Protein AF-A0A2N1IFE9-F1 (afdb_monomer_lite)

Radius of gyration: 11.51 Å; chains: 1; bounding box: 27×27×28 Å

Secondary structure (DSSP, 8-state):
---EEETTEEE--SEEEEETTEEEEEE-HHHHHHHS---SS--EEEEEETTEEEEEEEEEEEEE-TTS-EEEEEEE-

pLDDT: mean 90.45, std 7.66, range [57.19, 96.38]

Structure (mmCIF, N/CA/C/O backbone):
data_AF-A0A2N1IFE9-F1
#
_entry.id   AF-A0A2N1IFE9-F1
#
loop_
_atom_site.group_PDB
_atom_site.id
_atom_site.type_symbol
_atom_site.label_atom_id
_atom_site.label_alt_id
_atom_site.label_comp_id
_atom_site.label_asym_id
_atom_site.label_entity_id
_atom_site.label_seq_id
_atom_site.pdbx_PDB_ins_code
_atom_site.Cartn_x
_atom_site.Cartn_y
_atom_site.Cartn_z
_atom_site.occupancy
_atom_site.B_iso_or_equiv
_atom_site.auth_seq_id
_atom_site.auth_comp_id
_atom_site.auth_asym_id
_atom_site.auth_atom_id
_atom_site.pdbx_PDB_model_num
ATOM 1 N N . MET A 1 1 ? -4.671 10.850 -13.885 1.00 57.19 1 MET A N 1
ATOM 2 C CA . MET A 1 1 ? -4.704 9.982 -12.689 1.00 57.19 1 MET A CA 1
ATOM 3 C C . MET A 1 1 ? -3.426 9.169 -12.717 1.00 57.19 1 MET A C 1
ATOM 5 O O . MET A 1 1 ? -3.016 8.786 -13.805 1.00 57.19 1 MET A O 1
ATOM 9 N N . GLU A 1 2 ? -2.733 9.024 -11.592 1.00 71.31 2 GLU A N 1
ATOM 10 C CA . GLU A 1 2 ? -1.529 8.189 -11.559 1.00 71.31 2 GLU A CA 1
ATOM 11 C C . GLU A 1 2 ? -1.952 6.718 -11.586 1.00 71.31 2 GLU A C 1
ATOM 13 O O . GLU A 1 2 ? -2.773 6.307 -10.770 1.00 71.31 2 GLU A O 1
ATOM 18 N N . ASN A 1 3 ? -1.425 5.940 -12.533 1.00 85.50 3 ASN A N 1
ATOM 19 C CA . ASN A 1 3 ? -1.704 4.508 -12.616 1.00 85.50 3 ASN A CA 1
ATOM 20 C C . ASN A 1 3 ? -0.742 3.786 -11.677 1.00 85.50 3 ASN A C 1
ATOM 22 O O . ASN A 1 3 ? 0.434 3.618 -12.012 1.00 85.50 3 ASN A O 1
ATOM 26 N N . ILE A 1 4 ? -1.224 3.417 -10.496 1.00 93.69 4 ILE A N 1
ATOM 27 C CA . ILE A 1 4 ? -0.451 2.678 -9.501 1.00 93.69 4 ILE A CA 1
ATOM 28 C C . ILE A 1 4 ? -0.972 1.254 -9.482 1.00 93.69 4 ILE A C 1
ATOM 30 O O . ILE A 1 4 ? -2.174 1.035 -9.363 1.00 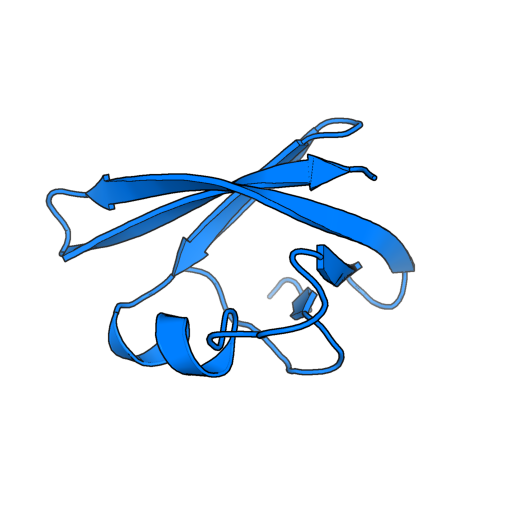93.69 4 ILE A O 1
ATOM 34 N N . GLN A 1 5 ? -0.058 0.299 -9.578 1.00 95.44 5 GLN A N 1
ATOM 35 C CA . GLN A 1 5 ? -0.358 -1.108 -9.397 1.00 95.44 5 GLN A CA 1
ATOM 36 C C . GLN A 1 5 ? 0.426 -1.660 -8.216 1.00 95.44 5 GLN A C 1
ATOM 38 O O . GLN A 1 5 ? 1.624 -1.401 -8.082 1.00 95.44 5 GLN A O 1
ATOM 43 N N . ILE A 1 6 ? -0.263 -2.425 -7.375 1.00 94.69 6 ILE A N 1
ATOM 44 C CA . ILE A 1 6 ? 0.309 -3.117 -6.220 1.00 94.69 6 ILE A CA 1
ATOM 45 C C . ILE A 1 6 ? 0.031 -4.601 -6.420 1.00 94.69 6 ILE A C 1
ATOM 47 O O . ILE A 1 6 ? -1.124 -5.005 -6.493 1.00 94.69 6 ILE A O 1
ATOM 51 N N . ASP A 1 7 ? 1.083 -5.396 -6.611 1.00 92.88 7 ASP A N 1
ATOM 52 C CA . ASP A 1 7 ? 0.992 -6.807 -7.021 1.00 92.88 7 ASP A CA 1
ATOM 53 C C . ASP A 1 7 ? 0.101 -7.044 -8.255 1.00 92.88 7 ASP A C 1
ATOM 55 O O . ASP A 1 7 ? -0.590 -8.054 -8.372 1.00 92.88 7 ASP A O 1
ATOM 59 N N . GLY A 1 8 ? 0.113 -6.096 -9.197 1.00 91.56 8 GLY A N 1
ATOM 60 C CA . GLY A 1 8 ? -0.684 -6.160 -10.426 1.00 91.56 8 GLY A CA 1
ATOM 61 C C . GLY A 1 8 ? -2.149 -5.738 -10.269 1.00 91.56 8 GLY A C 1
ATOM 62 O O . GLY A 1 8 ? -2.861 -5.685 -11.269 1.00 91.56 8 GLY A O 1
ATOM 63 N N . LEU A 1 9 ? -2.600 -5.395 -9.060 1.00 93.88 9 LEU A N 1
ATOM 64 C CA . LEU A 1 9 ? -3.908 -4.785 -8.830 1.00 93.88 9 LEU A CA 1
ATOM 65 C C . LEU A 1 9 ? -3.835 -3.283 -9.100 1.00 93.88 9 LEU A C 1
ATOM 67 O O . LEU A 1 9 ? -2.991 -2.612 -8.512 1.00 93.88 9 LEU A O 1
ATOM 71 N N . ASP A 1 10 ? -4.742 -2.743 -9.915 1.00 93.94 10 ASP A N 1
ATOM 72 C CA . ASP A 1 10 ? -4.887 -1.293 -10.072 1.00 93.94 10 ASP A CA 1
ATOM 73 C C . ASP A 1 10 ? -5.421 -0.662 -8.779 1.00 93.94 10 ASP A C 1
ATOM 75 O O . ASP A 1 10 ? -6.502 -0.998 -8.288 1.00 93.94 10 ASP A O 1
ATOM 79 N N . VAL A 1 11 ? -4.659 0.281 -8.227 1.00 92.88 11 VAL A N 1
ATOM 80 C CA . VAL A 1 11 ? -4.974 0.973 -6.978 1.00 92.88 11 VAL A CA 1
ATOM 81 C C . VAL A 1 11 ? -5.131 2.459 -7.252 1.00 92.88 11 VAL A C 1
ATOM 83 O O . VAL A 1 11 ? -4.275 3.098 -7.861 1.00 92.88 11 VAL A O 1
ATOM 86 N N . ILE A 1 12 ? -6.227 3.023 -6.751 1.00 92.00 12 ILE A N 1
ATOM 87 C CA . ILE A 1 12 ? -6.499 4.460 -6.799 1.00 92.00 12 ILE A CA 1
ATOM 88 C C . ILE A 1 12 ? -6.402 4.991 -5.367 1.00 92.00 12 ILE A C 1
ATOM 90 O O . ILE A 1 12 ? -7.411 5.012 -4.655 1.00 92.00 12 ILE A O 1
ATOM 94 N N . PRO A 1 13 ? -5.198 5.366 -4.902 1.00 91.88 13 PRO A N 1
ATOM 95 C CA . PRO A 1 13 ? -5.038 5.891 -3.560 1.00 91.88 13 PRO A CA 1
ATOM 96 C C . PRO A 1 13 ? -5.494 7.349 -3.473 1.00 91.88 13 PRO A C 1
ATOM 98 O O . PRO A 1 13 ? -5.469 8.096 -4.452 1.00 91.88 13 PRO A O 1
ATOM 101 N N . SER A 1 14 ? -5.863 7.775 -2.265 1.00 91.44 14 SER A N 1
ATOM 102 C CA . SER A 1 14 ? -6.148 9.192 -1.981 1.00 91.44 14 SER A CA 1
ATOM 103 C C . SER A 1 14 ? -4.867 10.033 -1.939 1.00 91.44 14 SER A C 1
ATOM 105 O O . SER A 1 14 ? -4.893 11.227 -2.229 1.00 91.44 14 SER A O 1
ATOM 107 N N . LEU A 1 15 ? -3.741 9.395 -1.611 1.00 92.69 15 LEU A N 1
ATOM 108 C CA . LEU A 1 15 ? -2.403 9.972 -1.612 1.00 92.69 15 LEU A CA 1
ATOM 109 C C . LEU A 1 15 ? -1.402 8.904 -2.041 1.00 92.69 15 LEU A C 1
ATOM 111 O O . LEU A 1 15 ? -1.451 7.786 -1.535 1.00 92.69 15 LEU A O 1
ATOM 115 N N . PHE A 1 16 ? -0.460 9.272 -2.902 1.00 94.19 16 PHE A N 1
ATOM 116 C CA . PHE A 1 16 ? 0.727 8.473 -3.171 1.00 94.19 16 PHE A CA 1
ATOM 117 C C . PHE A 1 16 ? 1.948 9.383 -3.213 1.00 94.19 16 PHE A C 1
ATOM 119 O O . PHE A 1 16 ? 2.007 10.325 -4.004 1.00 94.19 16 PHE A O 1
ATOM 126 N N . LYS A 1 17 ? 2.931 9.102 -2.364 1.00 94.00 17 LYS A N 1
ATOM 127 C CA . LYS A 1 17 ? 4.236 9.759 -2.376 1.00 94.00 17 LYS A CA 1
ATOM 128 C C . LYS A 1 17 ? 5.315 8.692 -2.381 1.00 94.00 17 LYS A C 1
ATOM 130 O O . LYS A 1 17 ? 5.238 7.735 -1.623 1.00 94.00 17 LYS A O 1
ATOM 135 N N . SER A 1 18 ? 6.328 8.877 -3.213 1.00 91.31 18 SER A N 1
ATOM 136 C CA . SER A 1 18 ? 7.486 7.989 -3.294 1.00 91.31 18 SER A CA 1
ATOM 137 C C . SER A 1 18 ? 8.762 8.811 -3.155 1.00 91.31 18 SER A C 1
ATOM 139 O O . SER A 1 18 ? 8.954 9.761 -3.917 1.00 91.31 18 SER A O 1
ATOM 141 N N . TYR A 1 19 ? 9.624 8.433 -2.216 1.00 88.50 19 TYR A N 1
ATOM 142 C CA . TYR A 1 19 ? 10.895 9.083 -1.907 1.00 88.50 19 TYR A CA 1
ATOM 143 C C . TYR A 1 19 ? 11.982 8.019 -1.789 1.00 88.50 19 TYR A C 1
ATOM 145 O O . TYR A 1 19 ? 12.012 7.317 -0.789 1.00 88.50 19 TYR A O 1
ATOM 153 N N . GLU A 1 20 ? 12.866 7.900 -2.782 1.00 86.94 20 GLU A N 1
ATOM 154 C CA . GLU A 1 20 ? 13.959 6.910 -2.795 1.00 86.94 20 GLU A CA 1
ATOM 155 C C . GLU A 1 20 ? 13.488 5.481 -2.446 1.00 86.94 20 GLU A C 1
ATOM 157 O O . GLU A 1 20 ? 12.945 4.778 -3.301 1.00 86.94 20 GLU A O 1
ATOM 162 N N . GLU A 1 21 ? 13.677 5.062 -1.194 1.00 92.69 21 GLU A N 1
ATOM 163 C CA . GLU A 1 21 ? 13.325 3.744 -0.661 1.00 92.69 21 GLU A CA 1
ATOM 164 C C . GLU A 1 21 ? 12.015 3.729 0.140 1.00 92.69 21 GLU A C 1
ATOM 166 O O . GLU A 1 21 ? 11.619 2.688 0.651 1.00 92.69 21 GLU A O 1
ATOM 171 N N . LEU A 1 22 ? 11.306 4.851 0.247 1.00 94.81 22 LEU A N 1
ATOM 172 C CA . LEU A 1 22 ? 10.066 4.984 1.006 1.00 94.81 22 LEU A CA 1
ATOM 173 C C . LEU A 1 22 ? 8.869 5.296 0.109 1.00 94.81 22 LEU A C 1
ATOM 175 O O . LEU A 1 22 ? 8.947 6.096 -0.824 1.00 94.81 22 LEU A O 1
ATOM 179 N N . ILE A 1 23 ? 7.725 4.704 0.442 1.00 96.00 23 ILE A N 1
ATOM 180 C CA . ILE A 1 23 ? 6.423 5.047 -0.131 1.00 96.00 23 ILE A CA 1
ATOM 181 C C . ILE A 1 23 ? 5.459 5.389 1.002 1.00 96.00 23 ILE A C 1
ATOM 183 O O . ILE A 1 23 ? 5.357 4.659 1.983 1.00 96.00 23 ILE A O 1
ATOM 187 N N . GLU A 1 24 ? 4.716 6.477 0.846 1.00 96.00 24 GLU A N 1
ATOM 188 C CA . GLU A 1 24 ? 3.528 6.773 1.641 1.00 96.00 24 GLU A CA 1
ATOM 189 C C . GLU A 1 24 ? 2.293 6.642 0.753 1.00 96.00 24 GLU A C 1
ATOM 191 O O . GLU A 1 24 ? 2.203 7.288 -0.296 1.00 96.00 24 GLU A O 1
ATOM 196 N N . ILE A 1 25 ? 1.332 5.821 1.171 1.00 95.56 25 ILE A N 1
ATOM 197 C CA . ILE A 1 25 ? 0.084 5.611 0.436 1.00 95.56 25 ILE A CA 1
ATOM 198 C C . ILE A 1 25 ? -1.123 5.682 1.374 1.00 95.56 25 ILE A C 1
ATOM 200 O O . ILE A 1 25 ? -1.144 5.053 2.429 1.00 95.56 25 ILE A O 1
ATOM 204 N N . GLU A 1 26 ? -2.131 6.465 0.996 1.00 95.88 26 GLU A N 1
ATOM 205 C CA . GLU A 1 26 ? -3.389 6.601 1.739 1.00 95.88 26 GLU A CA 1
ATOM 206 C C . GLU A 1 26 ? -4.500 5.823 1.034 1.00 95.88 26 GLU A C 1
ATOM 208 O O . GLU A 1 26 ? -4.827 6.107 -0.124 1.00 95.88 26 GLU A O 1
ATOM 213 N N . LEU A 1 27 ? -5.096 4.866 1.749 1.00 94.44 27 LEU A N 1
ATOM 214 C CA . LEU A 1 27 ? -6.162 4.000 1.244 1.00 94.44 27 LEU A CA 1
ATOM 215 C C . LEU A 1 27 ? -7.439 4.128 2.072 1.00 94.44 27 LEU A C 1
ATOM 217 O O . LEU A 1 27 ? -7.405 4.410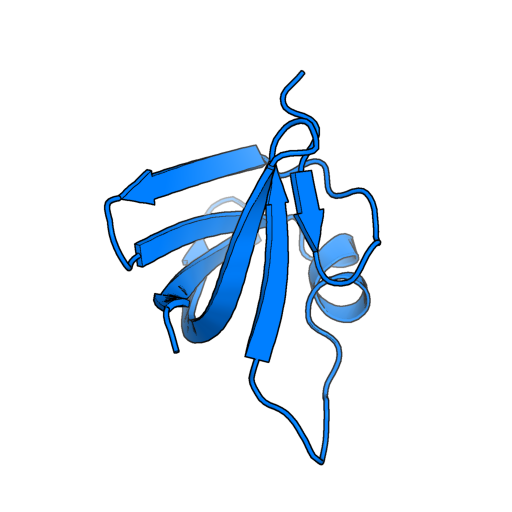 3.275 1.00 94.44 27 LEU A O 1
ATOM 221 N N . GLN A 1 28 ? -8.569 3.885 1.413 1.00 93.50 28 GLN A N 1
ATOM 222 C CA . GLN A 1 28 ? -9.861 3.747 2.077 1.00 93.50 28 GLN A CA 1
ATOM 223 C C . GLN A 1 28 ? -9.965 2.377 2.774 1.00 93.50 28 GLN A C 1
ATOM 225 O O . GLN A 1 28 ? -9.380 1.410 2.280 1.00 93.50 28 GLN A O 1
ATOM 230 N N . PRO A 1 29 ? -10.697 2.257 3.900 1.00 89.50 29 PRO A N 1
ATOM 231 C CA . PRO A 1 29 ? -10.795 1.009 4.667 1.00 89.50 29 PRO A CA 1
ATOM 232 C C . PRO A 1 29 ? -11.229 -0.216 3.860 1.00 89.50 29 PRO A C 1
ATOM 234 O O . PRO A 1 29 ? -10.730 -1.315 4.087 1.00 89.50 29 PRO A O 1
ATOM 237 N N . ASP A 1 30 ? -12.135 -0.023 2.906 1.00 90.62 30 ASP A N 1
ATOM 238 C CA . ASP A 1 30 ? -12.671 -1.057 2.019 1.00 90.62 30 ASP A CA 1
ATOM 239 C C . ASP A 1 30 ? -11.643 -1.577 1.002 1.00 90.62 30 ASP A C 1
ATOM 241 O O . ASP A 1 30 ? -11.760 -2.704 0.526 1.00 90.62 30 ASP A O 1
ATOM 245 N N . GLN A 1 31 ? -10.600 -0.798 0.706 1.00 90.50 31 GLN A N 1
ATOM 246 C CA . GLN A 1 31 ? -9.525 -1.183 -0.211 1.00 90.50 31 GLN A CA 1
ATOM 247 C C . GLN A 1 31 ? -8.395 -1.952 0.488 1.00 90.50 31 GLN A C 1
ATOM 249 O O . GLN A 1 31 ? -7.685 -2.714 -0.167 1.00 90.50 31 GLN A O 1
ATOM 254 N N . ILE A 1 32 ? -8.214 -1.769 1.803 1.00 91.50 32 ILE A N 1
ATOM 255 C CA . ILE A 1 32 ? -7.027 -2.244 2.538 1.00 91.50 32 ILE A CA 1
ATOM 256 C C . ILE A 1 32 ? -6.838 -3.751 2.398 1.00 91.50 32 ILE A C 1
ATOM 258 O O . ILE A 1 32 ? -5.764 -4.181 2.000 1.00 91.50 32 ILE A O 1
ATOM 262 N N . ASN A 1 33 ? -7.871 -4.548 2.673 1.00 90.88 33 ASN A N 1
ATOM 263 C CA . ASN A 1 33 ? -7.753 -6.011 2.643 1.00 90.88 33 ASN A CA 1
ATOM 264 C C . ASN A 1 33 ? -7.514 -6.563 1.230 1.00 90.88 33 ASN A C 1
ATOM 266 O O . ASN A 1 33 ? -7.015 -7.674 1.084 1.00 90.88 33 ASN A O 1
ATOM 270 N N . THR A 1 34 ? -7.870 -5.797 0.199 1.00 91.56 34 THR A N 1
ATOM 271 C CA . THR A 1 34 ? -7.653 -6.166 -1.204 1.00 91.56 34 THR A CA 1
ATOM 272 C C . THR A 1 34 ? -6.235 -5.816 -1.652 1.00 91.56 34 THR A C 1
ATOM 274 O O . THR A 1 34 ? -5.601 -6.600 -2.350 1.00 91.56 34 THR A O 1
ATOM 277 N N . VAL A 1 35 ? -5.731 -4.647 -1.244 1.00 91.81 35 VAL A N 1
ATOM 278 C CA . VAL A 1 35 ? -4.404 -4.137 -1.630 1.00 91.81 35 VAL A CA 1
ATOM 279 C C . VAL A 1 35 ? -3.288 -4.748 -0.778 1.00 91.81 35 VAL A C 1
ATOM 281 O O . VAL A 1 35 ? -2.231 -5.108 -1.289 1.00 91.81 35 VAL A O 1
ATOM 284 N N . PHE A 1 36 ? -3.533 -4.884 0.522 1.00 91.81 36 PHE A N 1
ATOM 285 C CA . PHE A 1 36 ? -2.619 -5.441 1.515 1.00 91.81 36 PHE A CA 1
ATOM 286 C C . PHE A 1 36 ? -3.285 -6.614 2.251 1.00 91.81 36 PHE A C 1
ATOM 288 O O . PHE A 1 36 ? -3.564 -6.511 3.449 1.00 91.81 36 PHE A O 1
ATOM 295 N N . PRO A 1 37 ? -3.589 -7.723 1.547 1.00 89.19 37 PRO A N 1
ATOM 296 C CA . PRO A 1 37 ? -4.140 -8.912 2.182 1.00 89.19 37 PRO A CA 1
ATOM 297 C C . PRO A 1 37 ? -3.148 -9.504 3.185 1.00 89.19 37 PRO A C 1
ATOM 299 O O . PRO A 1 37 ? -1.932 -9.367 3.038 1.00 89.19 37 PRO A O 1
ATOM 302 N N . ASP A 1 38 ? -3.669 -10.226 4.174 1.00 82.00 38 ASP A N 1
ATOM 303 C CA . ASP A 1 38 ? -2.832 -10.989 5.094 1.00 82.00 38 ASP A CA 1
ATOM 304 C C . ASP A 1 38 ? -2.093 -12.103 4.331 1.00 82.00 38 ASP A C 1
ATOM 306 O O . ASP A 1 38 ? -2.693 -13.060 3.833 1.00 82.00 38 ASP A O 1
ATOM 310 N N . LYS A 1 39 ? -0.775 -11.949 4.187 1.00 80.50 39 LYS A N 1
ATOM 311 C CA . LYS A 1 39 ? 0.104 -12.886 3.485 1.00 80.50 39 LYS A CA 1
ATOM 312 C C . LYS A 1 39 ? 0.940 -13.638 4.513 1.00 80.50 39 LYS A C 1
ATOM 314 O O . LYS A 1 39 ? 1.893 -13.092 5.061 1.00 80.50 39 LYS A O 1
ATOM 319 N N . GLN A 1 40 ? 0.657 -14.926 4.695 1.00 68.25 40 GLN A N 1
ATOM 320 C CA . GLN A 1 40 ? 1.388 -15.775 5.649 1.00 68.25 40 GLN A CA 1
ATOM 321 C C . GLN A 1 40 ? 2.891 -15.915 5.338 1.00 68.25 40 GLN A C 1
ATOM 323 O O . GLN A 1 40 ? 3.681 -16.223 6.226 1.00 68.25 40 GLN A O 1
ATOM 328 N N . SER A 1 41 ? 3.295 -15.706 4.082 1.00 62.47 41 SER A N 1
ATOM 329 C CA . SER A 1 41 ? 4.625 -16.065 3.574 1.00 62.47 41 SER A CA 1
ATOM 330 C C . SER A 1 41 ? 5.438 -14.900 3.002 1.00 62.47 41 SER A C 1
ATOM 332 O O . SER A 1 41 ? 6.620 -15.074 2.704 1.00 62.47 41 SER A O 1
ATOM 334 N N . THR A 1 42 ? 4.858 -13.713 2.796 1.00 65.25 42 THR A N 1
ATOM 335 C CA . THR A 1 42 ? 5.567 -12.588 2.159 1.00 65.25 42 THR A CA 1
ATOM 336 C C . THR A 1 42 ? 5.004 -11.252 2.622 1.00 65.25 42 THR A C 1
ATOM 338 O O . THR A 1 42 ? 3.868 -10.919 2.323 1.00 65.25 42 THR A O 1
ATOM 341 N N . LEU A 1 43 ? 5.821 -10.455 3.316 1.00 77.69 43 LEU A N 1
ATOM 342 C CA . LEU A 1 43 ? 5.433 -9.124 3.811 1.00 77.69 43 LEU A CA 1
ATOM 343 C C . LEU A 1 43 ? 5.666 -8.000 2.790 1.00 77.69 43 LEU A C 1
ATOM 345 O O . LEU A 1 43 ? 5.564 -6.825 3.144 1.00 77.69 43 LEU A O 1
ATOM 349 N N . SER A 1 44 ? 6.045 -8.347 1.559 1.00 90.62 44 SER A N 1
ATOM 350 C CA . SER A 1 44 ? 6.330 -7.390 0.499 1.00 90.62 44 SER A CA 1
ATOM 351 C C . SER A 1 44 ? 5.327 -7.415 -0.642 1.00 90.62 44 SER A C 1
ATOM 353 O O . SER A 1 44 ? 4.622 -8.398 -0.884 1.00 90.62 44 SER A O 1
ATOM 355 N N . TYR A 1 45 ? 5.273 -6.275 -1.318 1.00 93.56 45 TYR A N 1
ATOM 356 C CA . TYR A 1 45 ? 4.325 -5.937 -2.363 1.00 93.56 45 TYR A CA 1
ATOM 357 C C . TYR A 1 45 ? 5.098 -5.293 -3.513 1.00 93.56 45 TYR A C 1
ATOM 359 O O . TYR A 1 45 ? 5.921 -4.402 -3.284 1.00 93.56 45 TYR A O 1
ATOM 367 N N . ALA A 1 46 ? 4.877 -5.761 -4.735 1.00 94.44 46 ALA A N 1
ATOM 368 C CA . ALA A 1 46 ? 5.465 -5.190 -5.937 1.00 94.44 46 ALA A CA 1
ATOM 369 C C . ALA A 1 46 ? 4.727 -3.905 -6.308 1.00 94.44 46 ALA A C 1
ATOM 371 O O . ALA A 1 46 ? 3.515 -3.926 -6.500 1.00 94.44 46 ALA A O 1
ATOM 372 N N . PHE A 1 47 ? 5.453 -2.801 -6.447 1.00 95.50 47 PHE A N 1
ATOM 373 C CA . PHE A 1 47 ? 4.883 -1.527 -6.871 1.00 95.50 47 PHE A CA 1
ATOM 374 C C . PHE A 1 47 ? 5.256 -1.222 -8.316 1.00 95.50 47 PHE A C 1
ATOM 376 O O . PHE A 1 47 ? 6.427 -1.277 -8.697 1.00 95.50 47 PHE A O 1
ATOM 383 N N . VAL A 1 48 ? 4.264 -0.822 -9.102 1.00 94.81 48 VAL A N 1
ATOM 384 C CA . VAL A 1 48 ? 4.443 -0.288 -10.453 1.00 94.81 48 VAL A CA 1
ATOM 385 C C . V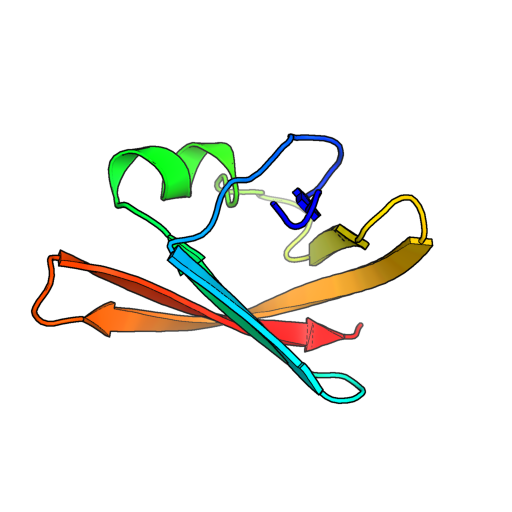AL A 1 48 ? 3.722 1.052 -10.533 1.00 94.81 48 VAL A C 1
ATOM 387 O O . VAL A 1 48 ? 2.564 1.164 -10.140 1.00 94.81 48 VAL A O 1
ATOM 390 N N . LYS A 1 49 ? 4.395 2.081 -11.049 1.00 93.19 49 LYS A N 1
ATOM 391 C CA . LYS A 1 49 ? 3.804 3.400 -11.300 1.00 93.19 49 LYS A CA 1
ATOM 392 C C . LYS A 1 49 ? 3.965 3.755 -12.767 1.00 93.19 49 LYS A C 1
ATOM 394 O O . LYS A 1 49 ? 5.083 3.824 -13.269 1.00 93.19 49 LYS A O 1
ATOM 399 N N . SER A 1 50 ? 2.852 3.980 -13.460 1.00 91.25 50 SER A N 1
ATOM 400 C CA . SER A 1 50 ? 2.833 4.324 -14.890 1.00 91.25 50 SER A CA 1
ATOM 401 C C . SER A 1 50 ? 3.625 3.330 -15.757 1.00 91.25 50 SER A C 1
ATOM 403 O O . SER A 1 50 ? 4.339 3.728 -16.673 1.00 91.25 50 SER A O 1
ATOM 405 N N . GLY A 1 51 ? 3.539 2.035 -15.435 1.00 90.44 51 GLY A N 1
ATOM 406 C CA . GLY A 1 51 ? 4.272 0.964 -16.122 1.00 90.44 51 GLY A CA 1
ATOM 407 C C . GLY A 1 51 ? 5.737 0.795 -15.699 1.00 90.44 51 GLY A C 1
ATOM 408 O O . GLY A 1 51 ? 6.396 -0.130 -16.166 1.00 90.44 51 GLY A O 1
ATOM 409 N N . ILE A 1 52 ? 6.255 1.638 -14.801 1.00 91.31 52 ILE A N 1
ATOM 410 C CA . ILE A 1 52 ? 7.623 1.542 -14.282 1.00 91.31 52 ILE A CA 1
ATOM 411 C C . ILE A 1 52 ? 7.605 0.781 -12.959 1.00 91.31 52 ILE A C 1
ATOM 413 O O . ILE A 1 52 ? 6.942 1.198 -12.009 1.00 91.31 52 ILE A O 1
ATOM 417 N N . SER A 1 53 ? 8.353 -0.320 -12.886 1.00 93.81 53 SER A N 1
ATOM 418 C CA . SER A 1 53 ? 8.548 -1.052 -11.632 1.00 93.81 53 SER A CA 1
ATOM 419 C C . SER A 1 53 ? 9.363 -0.215 -10.648 1.00 93.81 53 SER A C 1
ATOM 421 O O . SER A 1 53 ? 10.489 0.186 -10.941 1.00 93.81 53 SER A O 1
ATOM 423 N N . LEU A 1 54 ? 8.789 0.037 -9.474 1.00 93.06 54 LEU A N 1
ATOM 424 C CA . LEU A 1 54 ? 9.462 0.693 -8.351 1.00 93.06 54 LEU A CA 1
ATOM 425 C C . LEU A 1 54 ? 10.214 -0.323 -7.472 1.00 93.06 54 LEU A C 1
ATOM 427 O O . LEU A 1 54 ? 11.074 0.059 -6.674 1.00 93.06 54 LEU A O 1
ATOM 431 N N . GLY A 1 55 ? 9.920 -1.615 -7.645 1.00 94.00 55 GLY A N 1
ATOM 432 C CA . GLY A 1 55 ? 10.475 -2.721 -6.870 1.00 94.00 55 GLY A CA 1
ATOM 433 C C . GLY A 1 55 ? 9.506 -3.252 -5.815 1.00 94.00 55 GLY A C 1
ATOM 434 O O . GLY A 1 55 ? 8.297 -3.027 -5.883 1.00 94.00 55 GLY A O 1
ATOM 435 N N . TYR A 1 56 ? 10.053 -3.985 -4.847 1.00 94.94 56 TYR A N 1
ATOM 436 C CA . TYR A 1 56 ? 9.294 -4.606 -3.766 1.00 94.94 56 TYR A CA 1
ATOM 437 C C . TYR A 1 56 ? 9.398 -3.773 -2.497 1.00 94.94 56 TYR A C 1
ATOM 439 O O . TYR A 1 56 ? 10.493 -3.387 -2.089 1.00 94.94 56 TYR A O 1
ATOM 447 N N . PHE A 1 57 ? 8.260 -3.538 -1.857 1.00 95.12 57 PHE A N 1
ATOM 448 C CA . PHE A 1 57 ? 8.164 -2.740 -0.644 1.00 95.12 57 PHE A CA 1
ATOM 449 C C . PHE A 1 57 ? 7.476 -3.529 0.459 1.00 95.12 57 PHE A C 1
ATOM 451 O O . PHE A 1 57 ? 6.492 -4.220 0.211 1.00 95.12 57 PHE A O 1
ATOM 458 N N . LYS A 1 58 ? 7.980 -3.408 1.684 1.00 94.06 58 LYS A N 1
ATOM 459 C CA . LYS A 1 58 ? 7.360 -3.941 2.899 1.00 94.06 58 LYS A CA 1
ATOM 460 C C . LYS A 1 58 ? 6.626 -2.837 3.634 1.00 94.06 58 LYS A C 1
ATOM 462 O O . LYS A 1 58 ? 7.122 -1.716 3.703 1.00 94.06 58 LYS A O 1
ATOM 467 N N . ILE A 1 59 ? 5.486 -3.162 4.233 1.00 93.50 59 ILE A N 1
ATOM 468 C CA . ILE A 1 59 ? 4.792 -2.233 5.128 1.00 93.50 59 ILE A CA 1
ATOM 469 C C . ILE A 1 59 ? 5.651 -2.050 6.384 1.00 93.50 59 ILE A C 1
ATOM 471 O O . ILE A 1 59 ? 5.946 -3.016 7.085 1.00 93.50 59 ILE A O 1
ATOM 475 N N . LEU A 1 60 ? 6.057 -0.812 6.650 1.00 93.25 60 LEU A N 1
ATOM 476 C CA . LEU A 1 60 ? 6.789 -0.418 7.852 1.00 93.25 60 LEU A CA 1
ATOM 477 C C . LEU A 1 60 ? 5.817 -0.024 8.968 1.00 93.25 60 LEU A C 1
ATOM 479 O O . LEU A 1 60 ? 6.024 -0.365 10.130 1.00 93.25 60 LEU A O 1
ATOM 483 N N . SER A 1 61 ? 4.757 0.705 8.619 1.00 93.56 61 SER A N 1
ATOM 484 C CA . SER A 1 61 ? 3.733 1.136 9.565 1.00 93.56 61 SER A CA 1
ATOM 485 C C . SER A 1 61 ? 2.394 1.398 8.875 1.00 93.56 61 SER A C 1
ATOM 487 O O . SER A 1 61 ? 2.328 1.661 7.672 1.00 93.56 61 SER A O 1
ATOM 489 N N . ALA A 1 62 ? 1.321 1.330 9.662 1.00 93.88 62 ALA A N 1
ATOM 490 C CA . ALA A 1 62 ? -0.026 1.710 9.265 1.00 93.88 62 ALA A CA 1
ATOM 491 C C . ALA A 1 62 ? -0.613 2.632 10.340 1.00 93.88 62 ALA A C 1
ATOM 493 O O . ALA A 1 62 ? -0.624 2.290 11.524 1.00 93.88 62 ALA A O 1
ATOM 494 N N . LYS A 1 63 ? -1.086 3.812 9.938 1.00 95.31 63 LYS A N 1
ATOM 495 C CA . LYS A 1 63 ? -1.663 4.818 10.833 1.00 95.31 63 LYS A CA 1
ATOM 496 C C . LYS A 1 63 ? -3.064 5.185 10.368 1.00 95.31 63 LYS A C 1
ATOM 498 O O . LYS A 1 63 ? -3.236 5.706 9.268 1.00 95.31 63 LYS A O 1
ATOM 503 N N . GLN A 1 64 ? -4.054 4.974 11.229 1.00 93.81 64 GLN A N 1
ATOM 504 C CA . GLN A 1 64 ? -5.411 5.440 10.965 1.00 93.81 64 GLN A CA 1
ATOM 505 C C . GLN A 1 64 ? -5.488 6.966 11.109 1.00 93.81 64 GLN A C 1
ATOM 507 O O . GLN A 1 64 ? -4.997 7.546 12.082 1.00 93.81 64 GLN A O 1
ATOM 512 N N . LEU A 1 65 ? -6.080 7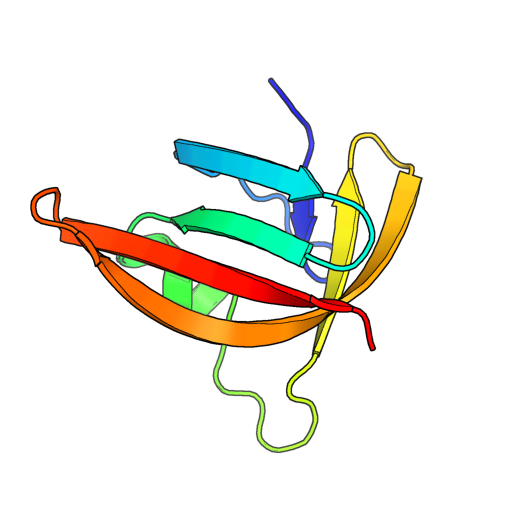.621 10.117 1.00 92.19 65 LEU A N 1
ATOM 513 C CA . LEU A 1 65 ? -6.294 9.061 10.070 1.00 92.19 65 LEU A CA 1
ATOM 514 C C . LEU A 1 65 ? -7.682 9.417 10.614 1.00 92.19 65 LEU A C 1
ATOM 516 O O . LEU A 1 65 ? -8.601 8.598 10.619 1.00 92.19 65 LEU A O 1
ATOM 520 N N . ALA A 1 66 ? -7.867 10.681 11.003 1.00 89.38 66 ALA A N 1
ATOM 521 C CA . ALA A 1 66 ? -9.170 11.192 11.444 1.00 89.38 66 ALA A CA 1
ATOM 522 C C . ALA A 1 66 ? -10.262 11.074 10.358 1.00 89.38 66 ALA A C 1
ATOM 524 O O . ALA A 1 66 ? -11.444 10.993 10.674 1.00 89.38 66 ALA A O 1
ATOM 525 N N . SER A 1 67 ? -9.865 11.013 9.083 1.00 86.69 67 SER A N 1
ATOM 526 C CA . SER A 1 67 ? -10.736 10.805 7.919 1.00 86.69 67 SER A CA 1
ATOM 527 C C . SER A 1 67 ? -11.187 9.351 7.719 1.00 86.69 67 SER A C 1
ATOM 529 O O . SER A 1 67 ? -11.733 9.037 6.667 1.00 86.69 67 SER A O 1
ATOM 531 N N . GLN A 1 68 ? -10.933 8.460 8.685 1.00 87.81 68 GLN A N 1
ATOM 532 C CA . GLN A 1 68 ? -11.143 7.004 8.618 1.00 87.81 68 GLN A CA 1
ATOM 533 C C . GLN A 1 68 ? -10.260 6.256 7.614 1.00 87.81 68 GLN A C 1
ATOM 535 O O . GLN A 1 68 ? -10.265 5.031 7.616 1.00 87.81 68 GLN A O 1
ATOM 540 N N . ARG A 1 69 ? -9.457 6.950 6.807 1.00 92.69 69 ARG A N 1
ATOM 541 C 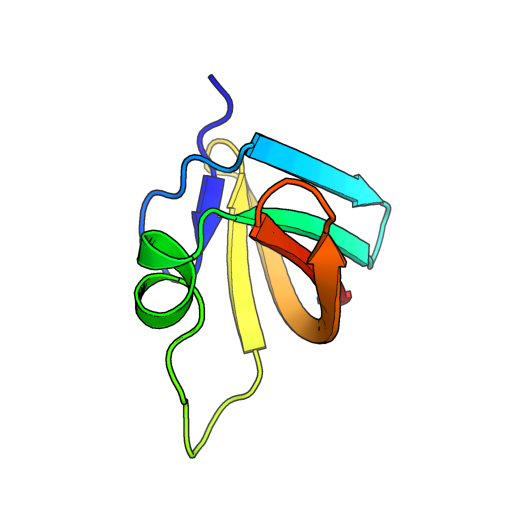CA . ARG A 1 69 ? -8.465 6.333 5.921 1.00 92.69 69 ARG A CA 1
ATOM 542 C C . ARG A 1 69 ? -7.247 5.858 6.694 1.00 92.69 69 ARG A C 1
ATOM 544 O O . ARG A 1 69 ? -6.983 6.321 7.804 1.00 92.69 69 ARG A O 1
ATOM 551 N N . THR A 1 70 ? -6.467 4.992 6.067 1.00 95.00 70 THR A N 1
ATOM 552 C CA . THR A 1 70 ? -5.213 4.503 6.638 1.00 95.00 70 THR A CA 1
ATOM 553 C C . THR A 1 70 ? -4.050 4.950 5.772 1.00 95.00 70 THR A C 1
ATOM 555 O O . THR A 1 70 ? -4.033 4.709 4.564 1.00 95.00 70 THR A O 1
ATOM 558 N N . LEU A 1 71 ? -3.080 5.606 6.405 1.00 96.38 71 LEU A N 1
ATOM 559 C CA . LEU A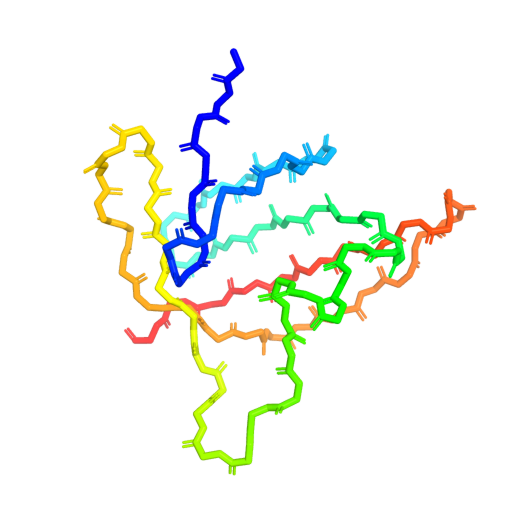 1 71 ? -1.792 5.928 5.814 1.00 96.38 71 LEU A CA 1
ATOM 560 C C . LEU A 1 71 ? -0.837 4.764 6.063 1.00 96.38 71 LEU A C 1
ATOM 562 O O . LEU A 1 71 ? -0.558 4.428 7.215 1.00 96.38 71 LEU A O 1
ATOM 566 N N . PHE A 1 72 ? -0.329 4.176 4.990 1.00 95.88 72 PHE A N 1
ATOM 567 C CA . PHE A 1 72 ? 0.715 3.164 5.037 1.00 95.88 72 PHE A CA 1
ATOM 568 C C . PHE A 1 72 ? 2.046 3.801 4.671 1.00 95.88 72 PHE A C 1
ATOM 570 O O . PHE A 1 72 ? 2.157 4.456 3.633 1.00 95.88 72 PHE A O 1
ATOM 577 N N . THR A 1 73 ? 3.056 3.572 5.502 1.00 95.88 73 THR A N 1
ATOM 578 C CA . THR A 1 73 ? 4.451 3.838 5.153 1.00 95.88 73 THR A CA 1
ATOM 579 C C . THR A 1 73 ? 5.095 2.513 4.786 1.00 95.88 73 THR A C 1
ATOM 581 O O . THR A 1 73 ? 5.038 1.558 5.563 1.00 95.88 73 THR A O 1
ATOM 584 N N . LEU A 1 74 ? 5.707 2.446 3.610 1.00 95.75 74 LEU A N 1
ATOM 585 C CA . LEU A 1 74 ? 6.394 1.269 3.107 1.00 95.75 74 LEU A CA 1
ATOM 586 C C . LEU A 1 74 ? 7.865 1.570 2.840 1.00 95.75 74 LEU A C 1
ATOM 588 O O . LEU A 1 74 ? 8.203 2.678 2.436 1.00 95.75 74 LEU A O 1
ATOM 592 N N . HIS A 1 75 ? 8.716 0.567 3.037 1.00 95.19 75 HIS A N 1
ATOM 593 C CA . HIS A 1 75 ? 10.157 0.630 2.810 1.00 95.19 75 HIS A CA 1
ATOM 594 C C . HIS A 1 75 ? 10.579 -0.399 1.763 1.00 95.19 75 HIS A C 1
ATOM 596 O O . HIS A 1 75 ? 10.085 -1.531 1.762 1.00 95.19 75 HIS A O 1
ATOM 602 N N . LYS A 1 76 ? 11.493 -0.016 0.877 1.00 93.56 76 LYS A N 1
ATOM 603 C CA . LYS A 1 76 ? 12.026 -0.858 -0.190 1.00 93.56 76 LYS A CA 1
ATOM 604 C C . LYS A 1 76 ? 12.816 -2.025 0.399 1.00 93.56 76 LYS A C 1
ATOM 606 O O . LYS A 1 76 ? 13.461 -1.891 1.436 1.00 93.56 76 LYS A O 1
ATOM 611 N N . GLN A 1 77 ? 12.692 -3.195 -0.212 1.00 86.56 77 GLN A N 1
ATOM 612 C CA . GLN A 1 77 ? 13.440 -4.388 0.181 1.00 86.56 77 GLN A CA 1
ATOM 613 C C . GLN A 1 77 ? 14.840 -4.451 -0.402 1.00 86.56 77 GLN A C 1
ATOM 615 O O . GLN A 1 77 ? 15.008 -4.009 -1.560 1.00 86.56 77 GLN A O 1
#

Foldseek 3Di:
DKFKDKQNDTDDFPDWDDDLFKIKTKDAPVCCCVRQNDDPPDQWIWMDIPNRTPAIWGFPDWDQDPVRIIITMIGHD

Sequence (77 aa):
MENIQIDGLDVIPSLFKSYEELIEIELQPDQINTVFPDKQSTLSYAFVKSGISLGYFKILSAKQLASQRTLFTLHKQ